Protein AF-D0LEH0-F1 (afdb_monomer)

pLDDT: mean 76.12, std 12.17, range [46.0, 93.25]

Secondary structure (DSSP, 8-state):
--SHHHHHHHHHHHHHHHHHHHHHHHHHHHHHHHHHHHHHHHHHHHHHHHHHH-TT-----HHHHHHHHHHHHHHHHHHHHHHH-HHHHTSHHHHHHHHHHHHHHHHHHHHHHHHHHHHHHHHHHHS-HHHHHHHHHHHHHHHHHHHH--

Solvent-accessible surface area (backbone atoms only — not comparable to full-atom values): 8277 Å² total; per-residue (Å²): 142,73,60,72,69,54,54,57,49,55,53,50,55,52,54,53,50,49,57,51,50,52,49,54,52,54,50,53,48,51,54,49,53,51,51,51,48,53,52,50,51,52,48,49,53,49,54,52,49,52,56,66,72,45,82,73,74,62,85,64,56,62,66,59,21,52,52,42,35,53,28,40,73,74,52,32,66,63,37,29,27,72,77,62,33,70,69,43,56,75,29,71,44,37,52,49,22,53,52,52,51,52,53,50,53,50,52,53,50,54,50,50,51,49,52,50,51,52,51,50,50,53,53,55,75,71,44,55,73,71,58,49,53,51,53,54,51,56,50,56,50,53,55,50,56,71,68,67,75,120

Radius of gyration: 31.89 Å; Cα contacts (8 Å, |Δi|>4): 45; chains: 1; bounding box: 63×27×98 Å

Sequence (150 aa):
MSDESKESTSVRDRLDAAKEADRRIEERRREQEDAAREVADRRRVLDDAEKRSAPGQRDLDAERVGQIRHELAKGGDDAVRRRFGGAAVKSPEAAKARAQQRSAQRRGREAMERGVDEARSREASRTPLRDAAVKQQQGRERERDTSRGR

Organism: Gordonia bronchialis (strain ATCC 25592 / DSM 43247 / BCRC 13721 / JCM 3198 / KCTC 3076 / NBRC 16047 / NCTC 10667) (NCBI:txid526226)

Structure (mmCIF, N/CA/C/O backbone):
data_AF-D0LEH0-F1
#
_entry.id   AF-D0LEH0-F1
#
loop_
_atom_site.group_PDB
_atom_site.id
_atom_site.type_symbol
_atom_site.label_atom_id
_atom_site.label_alt_id
_atom_site.label_comp_id
_atom_site.label_asym_id
_atom_site.label_entity_id
_atom_site.label_seq_id
_atom_site.pdbx_PDB_ins_code
_atom_site.Cartn_x
_atom_site.Cartn_y
_atom_site.Cartn_z
_atom_site.occupancy
_atom_site.B_iso_or_equiv
_atom_site.auth_seq_id
_atom_site.auth_comp_id
_atom_site.auth_asym_id
_atom_site.auth_atom_id
_atom_site.pdbx_PDB_model_num
ATOM 1 N N . MET A 1 1 ? 26.285 2.317 -69.817 1.00 52.22 1 MET A N 1
ATOM 2 C CA . MET A 1 1 ? 24.877 2.192 -69.383 1.00 52.22 1 MET A CA 1
ATOM 3 C C . MET A 1 1 ? 24.757 1.238 -68.185 1.00 52.22 1 MET A C 1
ATOM 5 O O . MET A 1 1 ? 23.973 0.303 -68.237 1.00 52.22 1 MET A O 1
ATOM 9 N N . SER A 1 2 ? 25.534 1.434 -67.111 1.00 56.00 2 SER A N 1
ATOM 10 C CA . SER A 1 2 ? 25.635 0.434 -66.023 1.00 56.00 2 SER A CA 1
ATOM 11 C C . SER A 1 2 ? 25.363 0.985 -64.617 1.00 56.00 2 SER A C 1
ATOM 13 O O . SER A 1 2 ? 25.411 0.212 -63.661 1.00 56.00 2 SER A O 1
ATOM 15 N N . ASP A 1 3 ? 25.057 2.281 -64.488 1.00 55.41 3 ASP A N 1
ATOM 16 C CA . ASP A 1 3 ? 24.815 2.929 -63.189 1.00 55.41 3 ASP A CA 1
ATOM 17 C C . ASP A 1 3 ? 23.327 2.972 -62.802 1.00 55.41 3 ASP A C 1
ATOM 19 O O . ASP A 1 3 ? 22.991 2.643 -61.666 1.00 55.41 3 ASP A O 1
ATOM 23 N N . GLU A 1 4 ? 22.404 3.200 -63.745 1.00 54.88 4 GLU A N 1
ATOM 24 C CA . GLU A 1 4 ? 20.953 3.224 -63.454 1.00 54.88 4 GLU A CA 1
ATOM 25 C C . GLU A 1 4 ? 20.407 1.872 -62.962 1.00 54.88 4 GLU A C 1
ATOM 27 O O . GLU A 1 4 ? 19.471 1.806 -62.160 1.00 54.88 4 GLU A O 1
ATOM 32 N N . SER A 1 5 ? 21.017 0.764 -63.399 1.00 56.47 5 SER A N 1
ATOM 33 C CA . SER A 1 5 ? 20.615 -0.580 -62.968 1.00 56.47 5 SER A CA 1
ATOM 34 C C . SER A 1 5 ? 21.028 -0.899 -61.531 1.00 56.47 5 SER A C 1
ATOM 36 O O . SER A 1 5 ? 20.384 -1.733 -60.912 1.00 56.47 5 SER A O 1
ATOM 38 N N . LYS A 1 6 ? 22.061 -0.250 -60.971 1.00 56.97 6 LYS A N 1
ATOM 39 C CA . LYS A 1 6 ? 22.486 -0.471 -59.575 1.00 56.97 6 LYS A CA 1
ATOM 40 C C . LYS A 1 6 ? 21.690 0.386 -58.592 1.00 56.97 6 LYS A C 1
ATOM 42 O O . LYS A 1 6 ? 21.353 -0.084 -57.504 1.00 56.97 6 LYS A O 1
ATOM 47 N N . GLU A 1 7 ? 21.337 1.610 -58.981 1.00 58.72 7 GLU A N 1
ATOM 48 C CA . GLU A 1 7 ? 20.460 2.469 -58.177 1.00 58.72 7 GLU A CA 1
ATOM 49 C C . GLU A 1 7 ? 19.036 1.910 -58.085 1.00 58.72 7 GLU A C 1
ATOM 51 O O . GLU A 1 7 ? 18.443 1.911 -57.007 1.00 58.72 7 GLU A O 1
ATOM 56 N N . SER A 1 8 ? 18.520 1.333 -59.173 1.00 59.38 8 SER A N 1
ATOM 57 C CA . SER A 1 8 ? 17.177 0.738 -59.205 1.00 59.38 8 SER A CA 1
ATOM 58 C C . SER A 1 8 ? 17.018 -0.464 -58.260 1.00 59.38 8 SER A C 1
ATOM 60 O O . SER A 1 8 ? 15.952 -0.647 -57.669 1.00 59.38 8 SER A O 1
ATOM 62 N N . THR A 1 9 ? 18.069 -1.270 -58.076 1.00 61.16 9 THR A N 1
ATOM 63 C CA . THR A 1 9 ? 18.073 -2.404 -57.131 1.00 61.16 9 THR A CA 1
ATOM 64 C C . THR A 1 9 ? 18.174 -1.916 -55.685 1.00 61.16 9 THR A C 1
ATOM 66 O O . THR A 1 9 ? 17.374 -2.310 -54.846 1.00 61.16 9 THR A O 1
ATOM 69 N N . SER A 1 10 ? 19.054 -0.943 -55.424 1.00 68.62 10 SER A N 1
ATOM 70 C CA . SER A 1 10 ? 19.234 -0.305 -54.108 1.00 68.62 10 SER A CA 1
ATOM 71 C C . SER A 1 10 ? 17.958 0.368 -53.576 1.00 68.62 10 SER A C 1
ATOM 73 O O . SER A 1 10 ? 17.671 0.314 -52.379 1.00 68.62 10 SER A O 1
ATOM 75 N N . VAL A 1 11 ? 17.156 0.987 -54.449 1.00 71.25 11 VAL A N 1
ATOM 76 C CA . VAL A 1 11 ? 15.881 1.614 -54.058 1.00 71.25 11 VAL A CA 1
ATOM 77 C C . VAL A 1 11 ? 14.799 0.570 -53.759 1.00 71.25 11 VAL A C 1
ATOM 79 O O . VAL A 1 11 ? 14.033 0.755 -52.812 1.00 71.25 11 VAL A O 1
ATOM 82 N N . ARG A 1 12 ? 14.754 -0.546 -54.504 1.00 72.62 12 ARG A N 1
ATOM 83 C CA . ARG A 1 12 ? 13.840 -1.668 -54.214 1.00 72.62 12 ARG A CA 1
ATOM 84 C C . ARG A 1 12 ? 14.165 -2.338 -52.883 1.00 72.62 12 ARG A C 1
ATOM 86 O O . ARG A 1 12 ? 13.260 -2.504 -52.073 1.00 72.62 12 ARG A O 1
ATOM 93 N N . ASP A 1 13 ? 15.442 -2.592 -52.613 1.00 76.38 13 ASP A N 1
ATOM 94 C CA . ASP A 1 13 ? 15.881 -3.214 -51.360 1.00 76.38 13 ASP A CA 1
ATOM 95 C C . ASP A 1 13 ? 15.519 -2.351 -50.135 1.00 76.38 13 ASP A C 1
ATOM 97 O O . ASP A 1 13 ? 15.085 -2.862 -49.103 1.00 76.38 13 ASP A O 1
ATOM 101 N N . ARG A 1 14 ? 15.611 -1.016 -50.253 1.00 75.62 14 ARG A N 1
ATOM 102 C CA . ARG A 1 14 ? 15.181 -0.080 -49.194 1.00 75.62 14 ARG A CA 1
ATOM 103 C C . ARG A 1 14 ? 13.664 -0.056 -49.001 1.00 75.62 14 ARG A C 1
ATOM 105 O O . ARG A 1 14 ? 13.201 0.050 -47.868 1.00 75.62 14 ARG A O 1
ATOM 112 N N . LEU A 1 15 ? 12.893 -0.142 -50.085 1.00 78.12 15 LEU A N 1
ATOM 113 C CA . LEU A 1 15 ? 11.427 -0.194 -50.042 1.00 78.12 15 LEU A CA 1
ATOM 114 C C . LEU A 1 15 ? 10.922 -1.487 -49.400 1.00 78.12 15 LEU A C 1
ATOM 116 O O . LEU A 1 15 ? 9.952 -1.455 -48.644 1.00 78.12 15 LEU A O 1
ATOM 120 N N . ASP A 1 16 ? 11.578 -2.610 -49.671 1.00 82.81 16 ASP A N 1
ATOM 121 C CA . ASP A 1 16 ? 11.201 -3.892 -49.085 1.00 82.81 16 ASP A CA 1
ATOM 122 C C . ASP A 1 16 ? 11.633 -3.988 -47.614 1.00 82.81 16 ASP A C 1
ATOM 124 O O . ASP A 1 16 ? 10.837 -4.432 -46.784 1.00 82.81 16 ASP A O 1
ATOM 128 N N . ALA A 1 17 ? 12.793 -3.428 -47.248 1.00 78.25 17 ALA A N 1
ATOM 129 C CA . ALA A 1 17 ? 13.200 -3.279 -45.848 1.00 78.25 17 ALA A CA 1
ATOM 130 C C . ALA A 1 17 ? 12.243 -2.379 -45.039 1.00 78.25 17 ALA A C 1
ATOM 132 O O . ALA A 1 17 ? 11.930 -2.688 -43.888 1.00 78.25 17 ALA A O 1
ATOM 133 N N . ALA A 1 18 ? 11.734 -1.291 -45.631 1.00 78.69 18 ALA A N 1
ATOM 134 C CA . ALA A 1 18 ? 10.747 -0.420 -44.988 1.00 78.69 18 ALA A CA 1
ATOM 135 C C . ALA A 1 18 ? 9.409 -1.143 -44.754 1.00 78.69 18 ALA A C 1
ATOM 137 O O . ALA A 1 18 ? 8.873 -1.114 -43.649 1.00 78.69 18 ALA A O 1
ATOM 138 N N . LYS A 1 19 ? 8.913 -1.884 -45.755 1.00 83.19 19 LYS A N 1
ATOM 139 C CA . LYS A 1 19 ? 7.690 -2.694 -45.618 1.00 83.19 19 LYS A CA 1
ATOM 140 C C . LYS A 1 19 ? 7.834 -3.815 -44.588 1.00 83.19 19 LYS A C 1
ATOM 142 O O . LYS A 1 19 ? 6.845 -4.206 -43.969 1.00 83.19 19 LYS A O 1
ATOM 147 N N . GLU A 1 20 ? 9.030 -4.377 -44.433 1.00 78.12 20 GLU A N 1
ATOM 148 C CA . GLU A 1 20 ? 9.306 -5.385 -43.408 1.00 78.12 20 GLU A CA 1
ATOM 149 C C . GLU A 1 20 ? 9.370 -4.759 -42.006 1.00 78.12 20 GLU A C 1
ATOM 151 O O . GLU A 1 20 ? 8.842 -5.330 -41.051 1.00 78.12 20 GLU A O 1
ATOM 156 N N . ALA A 1 21 ? 9.942 -3.558 -41.878 1.00 79.56 21 ALA A N 1
ATOM 157 C CA . ALA A 1 21 ? 9.938 -2.801 -40.628 1.00 79.56 21 ALA A CA 1
ATOM 158 C C . ALA A 1 21 ? 8.512 -2.431 -40.187 1.00 79.56 21 ALA A C 1
ATOM 160 O O . ALA A 1 21 ? 8.165 -2.648 -39.026 1.00 79.56 21 ALA A O 1
ATOM 161 N N . ASP A 1 22 ? 7.669 -1.971 -41.113 1.00 82.44 22 ASP A N 1
ATOM 162 C CA . ASP A 1 22 ? 6.266 -1.644 -40.835 1.00 82.44 22 ASP A CA 1
ATOM 163 C C . ASP A 1 22 ? 5.477 -2.875 -40.372 1.00 82.44 22 ASP A C 1
ATOM 165 O O . ASP A 1 22 ? 4.761 -2.808 -39.371 1.00 82.44 22 ASP A O 1
ATOM 169 N N . ARG A 1 23 ? 5.679 -4.038 -41.014 1.00 81.56 23 ARG A N 1
ATOM 170 C CA . ARG A 1 23 ? 5.064 -5.303 -40.570 1.00 81.56 23 ARG A CA 1
ATOM 171 C C . ARG A 1 23 ? 5.476 -5.683 -39.153 1.00 81.56 23 ARG A C 1
ATOM 173 O O . ARG A 1 23 ? 4.621 -6.064 -38.360 1.00 81.56 23 ARG A O 1
ATOM 180 N N . ARG A 1 24 ? 6.758 -5.539 -38.807 1.00 80.25 24 ARG A N 1
ATOM 181 C CA . ARG A 1 24 ? 7.257 -5.833 -37.452 1.00 80.25 24 ARG A CA 1
ATOM 182 C C . ARG A 1 24 ? 6.696 -4.869 -36.404 1.00 80.25 24 ARG A C 1
ATOM 184 O O . ARG A 1 24 ? 6.479 -5.267 -35.262 1.00 80.25 24 ARG A O 1
ATOM 191 N N . ILE A 1 25 ? 6.474 -3.603 -36.761 1.00 84.19 25 ILE A N 1
ATOM 192 C CA . ILE A 1 25 ? 5.845 -2.617 -35.870 1.00 84.19 25 ILE A CA 1
ATOM 193 C C . ILE A 1 25 ? 4.374 -2.976 -35.639 1.00 84.19 25 ILE A C 1
ATOM 195 O O . ILE A 1 25 ? 3.904 -2.939 -34.501 1.00 84.19 25 ILE A O 1
ATOM 199 N N . GLU A 1 26 ? 3.657 -3.348 -36.697 1.00 79.69 26 GLU A N 1
ATOM 200 C CA . GLU A 1 26 ? 2.246 -3.715 -36.610 1.00 79.69 26 GLU A CA 1
ATOM 201 C C . GLU A 1 26 ? 2.035 -5.017 -35.821 1.00 79.69 26 GLU A C 1
ATOM 203 O O . GLU A 1 26 ? 1.131 -5.096 -34.991 1.00 79.69 26 GLU A O 1
ATOM 208 N N . GLU A 1 27 ? 2.911 -6.005 -36.004 1.00 82.50 27 GLU A N 1
ATOM 209 C CA . GLU A 1 27 ? 2.902 -7.262 -35.251 1.00 82.50 27 GLU A CA 1
ATOM 210 C C . GLU A 1 27 ? 3.140 -7.025 -33.754 1.00 82.50 27 GLU A C 1
ATOM 212 O O . GLU A 1 27 ? 2.322 -7.433 -32.931 1.00 82.50 27 GLU A O 1
ATOM 217 N N . ARG A 1 28 ? 4.163 -6.237 -33.392 1.00 82.06 28 ARG A N 1
ATOM 218 C CA . ARG A 1 28 ? 4.402 -5.845 -31.991 1.00 82.06 28 ARG A CA 1
ATOM 219 C C . ARG A 1 28 ? 3.232 -5.086 -31.380 1.00 82.06 28 ARG A C 1
ATOM 221 O O . ARG A 1 28 ? 2.973 -5.215 -30.188 1.00 82.06 28 ARG A O 1
ATOM 228 N N . ARG A 1 29 ? 2.538 -4.262 -32.167 1.00 84.25 29 ARG A N 1
ATOM 229 C CA . ARG A 1 29 ? 1.357 -3.540 -31.690 1.00 84.25 29 ARG A CA 1
ATOM 230 C C . ARG A 1 29 ? 0.215 -4.505 -31.375 1.00 84.25 29 ARG A C 1
ATOM 232 O O . ARG A 1 29 ? -0.407 -4.357 -30.330 1.00 84.25 29 ARG A O 1
ATOM 239 N N . ARG A 1 30 ? -0.025 -5.503 -32.230 1.00 82.62 30 ARG A N 1
ATOM 240 C CA . ARG A 1 30 ? -1.032 -6.547 -31.980 1.00 82.62 30 ARG A CA 1
ATOM 241 C C . ARG A 1 30 ? -0.680 -7.371 -30.744 1.00 82.62 30 ARG A C 1
ATOM 243 O O . ARG A 1 30 ? -1.523 -7.521 -29.870 1.00 82.62 30 ARG A O 1
ATOM 250 N N . GLU A 1 31 ? 0.580 -7.780 -30.603 1.00 81.38 31 GLU A N 1
ATOM 251 C CA . GLU A 1 31 ? 1.064 -8.472 -29.399 1.00 81.38 31 GLU A CA 1
ATOM 252 C C . GLU A 1 31 ? 0.865 -7.634 -28.126 1.00 81.38 31 GLU A C 1
ATOM 254 O O . GLU A 1 31 ? 0.453 -8.156 -27.092 1.00 81.38 31 GLU A O 1
ATOM 259 N N . GLN A 1 32 ? 1.122 -6.323 -28.187 1.00 81.06 32 GLN A N 1
ATOM 260 C CA . GLN A 1 32 ? 0.876 -5.420 -27.060 1.00 81.06 32 GLN A CA 1
ATOM 261 C C . GLN A 1 32 ? -0.615 -5.269 -26.742 1.00 81.06 32 GLN A C 1
ATOM 263 O O . GLN A 1 32 ? -0.981 -5.215 -25.568 1.00 81.06 32 GLN A O 1
ATOM 268 N N . GLU A 1 33 ? -1.474 -5.196 -27.759 1.00 81.25 33 GLU A N 1
ATOM 269 C CA . GLU A 1 33 ? -2.926 -5.110 -27.587 1.00 81.25 33 GLU A CA 1
ATOM 270 C C . GLU A 1 33 ? -3.497 -6.404 -26.981 1.00 81.25 33 GLU A C 1
ATOM 272 O O . GLU A 1 33 ? -4.315 -6.336 -26.058 1.00 81.25 33 GLU A O 1
ATOM 277 N N . ASP A 1 34 ? -3.013 -7.569 -27.412 1.00 84.62 34 ASP A N 1
ATOM 278 C CA . ASP A 1 34 ? -3.401 -8.870 -26.860 1.00 84.62 34 ASP A CA 1
ATOM 279 C C . ASP A 1 34 ? -2.889 -9.052 -25.424 1.00 84.62 34 ASP A C 1
ATOM 281 O O . ASP A 1 34 ? -3.654 -9.439 -24.537 1.00 84.62 34 ASP A O 1
ATOM 285 N N . ALA A 1 35 ? -1.641 -8.663 -25.146 1.00 82.81 35 ALA A N 1
ATOM 286 C CA . ALA A 1 35 ? -1.095 -8.664 -23.790 1.00 82.81 35 ALA A CA 1
ATOM 287 C C . ALA A 1 35 ? -1.872 -7.717 -22.858 1.00 82.81 35 ALA A C 1
ATOM 289 O O . ALA A 1 35 ? -2.140 -8.046 -21.700 1.00 82.81 35 ALA A O 1
ATOM 290 N N . ALA A 1 36 ? -2.280 -6.544 -23.351 1.00 83.62 36 ALA A N 1
ATOM 291 C CA . ALA A 1 36 ? -3.089 -5.604 -22.582 1.00 83.62 36 ALA A CA 1
ATOM 292 C C . ALA A 1 36 ? -4.482 -6.172 -22.266 1.00 83.62 36 ALA A C 1
ATOM 294 O O . ALA A 1 36 ? -4.964 -6.007 -21.140 1.00 83.62 36 ALA A O 1
ATOM 295 N N . ARG A 1 37 ? -5.111 -6.872 -23.220 1.00 87.44 37 ARG A N 1
ATOM 296 C CA . ARG A 1 37 ? -6.385 -7.577 -22.999 1.00 87.44 37 ARG A CA 1
ATOM 297 C C . ARG A 1 37 ? -6.238 -8.688 -21.969 1.00 87.44 37 ARG A C 1
ATOM 299 O O . ARG A 1 37 ? -7.024 -8.735 -21.028 1.00 87.44 37 ARG A O 1
ATOM 306 N N . GLU A 1 38 ? -5.194 -9.504 -22.076 1.00 86.31 38 GLU A N 1
ATOM 307 C CA . GLU A 1 38 ? -4.939 -10.583 -21.121 1.00 86.31 38 GLU A CA 1
ATOM 308 C C . GLU A 1 38 ? -4.742 -10.044 -19.693 1.00 86.31 38 GLU A C 1
ATOM 310 O O . GLU A 1 38 ? -5.296 -10.579 -18.729 1.00 86.31 38 GLU A O 1
ATOM 315 N N . VAL A 1 39 ? -4.005 -8.940 -19.537 1.00 88.50 39 VAL A N 1
ATOM 316 C CA . VAL A 1 39 ? -3.840 -8.273 -18.236 1.00 88.50 39 VAL A CA 1
ATOM 317 C C . VAL A 1 39 ? -5.169 -7.722 -17.716 1.00 88.50 39 VAL A C 1
ATOM 319 O O . VAL A 1 39 ? -5.454 -7.851 -16.522 1.00 88.50 39 VAL A O 1
ATOM 322 N N . ALA A 1 40 ? -5.984 -7.111 -18.578 1.00 86.44 40 ALA A N 1
ATOM 323 C CA . ALA A 1 40 ? -7.286 -6.575 -18.195 1.00 86.44 40 ALA A CA 1
ATOM 324 C C . ALA A 1 40 ? -8.248 -7.681 -17.732 1.00 86.44 40 ALA A C 1
ATOM 326 O O . ALA A 1 40 ? -8.913 -7.522 -16.706 1.00 86.44 40 ALA A O 1
ATOM 327 N N . ASP A 1 41 ? -8.273 -8.817 -18.425 1.00 87.06 41 ASP A N 1
ATOM 328 C CA . ASP A 1 41 ? -9.119 -9.953 -18.064 1.00 87.06 41 ASP A CA 1
ATOM 329 C C . ASP A 1 41 ? -8.639 -10.628 -16.778 1.00 87.06 41 ASP A C 1
ATOM 331 O O . ASP A 1 41 ? -9.445 -10.882 -15.881 1.00 87.06 41 ASP A O 1
ATOM 335 N N . ARG A 1 42 ? -7.323 -10.815 -16.605 1.00 83.44 42 ARG A N 1
ATOM 336 C CA . ARG A 1 42 ? -6.760 -11.300 -15.332 1.00 83.44 42 ARG A CA 1
ATOM 337 C C . ARG A 1 42 ? -7.119 -10.377 -14.167 1.00 83.44 42 ARG A C 1
ATOM 339 O O . ARG A 1 42 ? -7.479 -10.869 -13.101 1.00 83.44 42 ARG A O 1
ATOM 346 N N . ARG A 1 43 ? -7.068 -9.053 -14.359 1.00 85.38 43 ARG A N 1
ATOM 347 C CA . ARG A 1 43 ? -7.505 -8.085 -13.337 1.00 85.38 43 ARG A CA 1
ATOM 348 C C . ARG A 1 43 ? -8.984 -8.233 -13.009 1.00 85.38 43 ARG A C 1
ATOM 350 O O . ARG A 1 43 ? -9.315 -8.324 -11.836 1.00 85.38 43 ARG A O 1
ATOM 357 N N . ARG A 1 44 ? -9.859 -8.335 -14.013 1.00 87.81 44 ARG A N 1
ATOM 358 C CA . ARG A 1 44 ? -11.299 -8.550 -13.787 1.00 87.81 44 ARG A CA 1
ATOM 359 C C . ARG A 1 44 ? -11.577 -9.824 -13.000 1.00 87.81 44 ARG A C 1
ATOM 361 O O . ARG A 1 44 ? -12.380 -9.795 -12.077 1.00 87.81 44 ARG A O 1
ATOM 368 N N . VAL A 1 45 ? -10.898 -10.924 -13.330 1.00 87.38 45 VAL A N 1
ATOM 369 C CA . VAL A 1 45 ? -11.043 -12.195 -12.604 1.00 87.38 45 VAL A CA 1
ATOM 370 C C . VAL A 1 45 ? -10.619 -12.045 -11.144 1.00 87.38 45 VAL A C 1
ATOM 372 O O . VAL A 1 45 ? -11.307 -12.555 -10.263 1.00 87.38 45 VAL A O 1
ATOM 375 N N . LEU A 1 46 ? -9.521 -11.334 -10.876 1.00 79.56 46 LEU A N 1
ATOM 376 C CA . LEU A 1 46 ? -9.070 -11.059 -9.511 1.00 79.56 46 LEU A CA 1
ATOM 377 C C . LEU A 1 46 ? -10.057 -10.164 -8.753 1.00 79.56 46 LEU A C 1
ATOM 379 O O . LEU A 1 46 ? -10.421 -10.502 -7.630 1.00 79.56 46 LEU A O 1
ATOM 383 N N . ASP A 1 47 ? -10.545 -9.091 -9.376 1.00 77.56 47 ASP A N 1
ATOM 384 C CA . ASP A 1 47 ? -11.515 -8.172 -8.772 1.00 77.56 47 ASP A CA 1
ATOM 385 C C . ASP A 1 47 ? -12.843 -8.883 -8.464 1.00 77.56 47 ASP A C 1
ATOM 387 O O . ASP A 1 47 ? -13.442 -8.691 -7.404 1.00 77.56 47 ASP A O 1
ATOM 391 N N . ASP A 1 48 ? -13.321 -9.735 -9.371 1.00 77.44 48 ASP A N 1
ATOM 392 C CA . ASP A 1 48 ? -14.547 -10.506 -9.167 1.00 77.44 48 ASP A CA 1
ATOM 393 C C . ASP A 1 48 ? -14.355 -11.623 -8.137 1.00 77.44 48 ASP A C 1
ATOM 395 O O . ASP A 1 48 ? -15.268 -11.894 -7.353 1.00 77.44 48 ASP A O 1
ATOM 399 N N . ALA A 1 49 ? -13.175 -12.247 -8.083 1.00 73.75 49 ALA A N 1
ATOM 400 C CA . ALA A 1 49 ? -12.827 -13.187 -7.023 1.00 73.75 49 ALA A CA 1
ATOM 401 C C . ALA A 1 49 ? -12.763 -12.490 -5.656 1.00 73.75 49 ALA A C 1
ATOM 403 O O . ALA A 1 49 ? -13.255 -13.046 -4.674 1.00 73.75 49 ALA A O 1
ATOM 404 N N . GLU A 1 50 ? -12.233 -11.267 -5.585 1.00 70.12 50 GLU A N 1
ATOM 405 C CA . GLU A 1 50 ? -12.197 -10.459 -4.363 1.00 70.12 50 GLU A CA 1
ATOM 406 C C . GLU A 1 50 ? -13.613 -10.081 -3.908 1.00 70.12 50 GLU A C 1
ATOM 408 O O . GLU A 1 50 ? -13.973 -10.319 -2.753 1.00 70.12 50 GLU A O 1
ATOM 413 N N . LYS A 1 51 ? -14.470 -9.616 -4.827 1.00 68.94 51 LYS A N 1
ATOM 414 C CA . LYS A 1 51 ? -15.887 -9.330 -4.540 1.00 68.94 51 LYS A CA 1
ATOM 415 C C . LYS A 1 51 ? -16.646 -10.565 -4.053 1.00 68.94 51 LYS A C 1
ATOM 417 O O . LYS A 1 51 ? -17.419 -10.471 -3.104 1.00 68.94 51 LYS A O 1
ATOM 422 N N . ARG A 1 52 ? -16.431 -11.729 -4.680 1.00 67.75 52 ARG A N 1
ATOM 423 C CA . ARG A 1 52 ? -17.078 -13.000 -4.291 1.00 67.75 52 ARG A CA 1
ATOM 424 C C . ARG A 1 52 ? -16.547 -13.556 -2.970 1.00 67.75 52 ARG A C 1
ATOM 426 O O . ARG A 1 52 ? -17.303 -14.197 -2.249 1.00 67.75 52 ARG A O 1
ATOM 433 N N . SER A 1 53 ? -15.275 -13.308 -2.653 1.00 61.03 53 SER A N 1
ATOM 434 C CA . SER A 1 53 ? -14.635 -13.737 -1.399 1.00 61.03 53 SER A CA 1
ATOM 435 C C . SER A 1 53 ? -14.938 -12.808 -0.221 1.00 61.03 53 SER A C 1
ATOM 437 O O . SER A 1 53 ? -14.687 -13.177 0.925 1.00 61.03 53 SER A O 1
ATOM 439 N N . ALA A 1 54 ? -15.522 -11.634 -0.477 1.00 59.28 54 ALA A N 1
ATOM 440 C CA . ALA A 1 54 ? -15.997 -10.703 0.540 1.00 59.28 54 ALA A CA 1
ATOM 441 C C . ALA A 1 54 ? -17.542 -10.624 0.609 1.00 59.28 54 ALA A C 1
ATOM 443 O O . ALA A 1 54 ? -18.096 -9.523 0.520 1.00 59.28 54 ALA A O 1
ATOM 444 N N . PRO A 1 55 ? -18.284 -11.740 0.801 1.00 46.00 55 PRO A N 1
ATOM 445 C CA . PRO A 1 55 ? -19.712 -11.658 1.064 1.00 46.00 55 PRO A CA 1
ATOM 446 C C . PRO A 1 55 ? -19.892 -11.035 2.454 1.00 46.00 55 PRO A C 1
ATOM 448 O O . PRO A 1 55 ? -19.681 -11.674 3.482 1.00 46.00 55 PRO A O 1
ATOM 451 N N . GLY A 1 56 ? -20.228 -9.747 2.490 1.00 52.12 56 GLY A N 1
ATOM 452 C CA . GLY A 1 56 ? -20.431 -9.017 3.737 1.00 52.12 56 GLY A CA 1
ATOM 453 C C . GLY A 1 56 ? -19.216 -8.232 4.224 1.00 52.12 56 GLY A C 1
ATOM 454 O O . GLY A 1 56 ? -18.945 -8.214 5.427 1.00 52.12 56 GLY A O 1
ATOM 455 N N . GLN A 1 57 ? -18.560 -7.468 3.341 1.00 54.78 57 GLN A N 1
ATOM 456 C CA . GLN A 1 57 ? -18.076 -6.151 3.767 1.00 54.78 57 GLN A CA 1
ATOM 457 C C . GLN A 1 57 ? -19.309 -5.368 4.250 1.00 54.78 57 GLN A C 1
ATOM 459 O O . GLN A 1 57 ? -19.919 -4.608 3.512 1.00 54.78 57 GLN A O 1
ATOM 464 N N . ARG A 1 58 ? -19.734 -5.609 5.500 1.00 60.16 58 ARG A N 1
ATOM 465 C CA . ARG A 1 58 ? -20.518 -4.625 6.244 1.00 60.16 58 ARG A CA 1
ATOM 466 C C . ARG A 1 58 ? -19.767 -3.323 6.044 1.00 60.16 58 ARG A C 1
ATOM 468 O O . ARG A 1 58 ? -18.547 -3.335 6.232 1.00 60.16 58 ARG A O 1
ATOM 475 N N . ASP A 1 59 ? -20.457 -2.270 5.629 1.00 68.19 59 ASP A N 1
ATOM 476 C CA . ASP A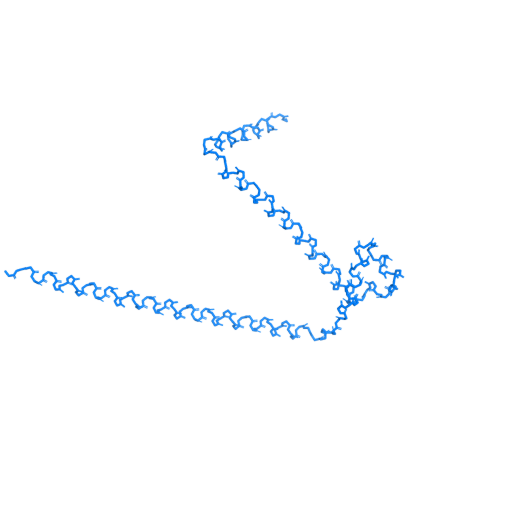 1 59 ? -19.881 -0.934 5.556 1.00 68.19 59 ASP A CA 1
ATOM 477 C C . ASP A 1 59 ? -19.361 -0.592 6.950 1.00 68.19 59 ASP A C 1
ATOM 479 O O . ASP A 1 59 ? -20.094 -0.164 7.839 1.00 68.19 59 ASP A O 1
ATOM 483 N N . LEU A 1 60 ? -18.094 -0.937 7.187 1.00 76.38 60 LEU A N 1
ATOM 484 C CA . LEU A 1 60 ? -17.443 -0.716 8.458 1.00 76.38 60 LEU A CA 1
ATOM 485 C C . LEU A 1 60 ? -17.389 0.786 8.593 1.00 76.38 60 LEU A C 1
ATOM 487 O O . LEU A 1 60 ? -16.750 1.443 7.768 1.00 76.38 60 LEU A O 1
ATOM 491 N N . ASP A 1 61 ? -18.052 1.284 9.626 1.00 86.38 61 ASP A N 1
ATOM 492 C CA . ASP A 1 61 ? -18.129 2.699 9.924 1.00 86.38 61 ASP A CA 1
ATOM 493 C C . ASP A 1 61 ? -16.713 3.295 9.917 1.00 86.38 61 ASP A C 1
ATOM 495 O O . ASP A 1 61 ? -15.863 3.003 10.770 1.00 86.38 61 ASP A O 1
ATOM 499 N N . ALA A 1 62 ? -16.444 4.090 8.880 1.00 85.94 62 ALA A N 1
ATOM 500 C CA . ALA A 1 62 ? -15.134 4.661 8.631 1.00 85.94 62 ALA A CA 1
ATOM 501 C C . ALA A 1 62 ? -14.747 5.652 9.733 1.00 85.94 62 ALA A C 1
ATOM 503 O O . ALA A 1 62 ? -13.568 5.720 10.101 1.00 85.94 62 ALA A O 1
ATOM 504 N N . GLU A 1 63 ? -15.725 6.365 10.300 1.00 88.00 63 GLU A N 1
ATOM 505 C CA . GLU A 1 63 ? -15.503 7.265 11.426 1.00 88.00 63 GLU A CA 1
ATOM 506 C C . GLU A 1 63 ? -15.084 6.460 12.650 1.00 88.00 63 GLU A C 1
ATOM 508 O O . GLU A 1 63 ? -14.057 6.754 13.270 1.00 88.00 63 GLU A O 1
ATOM 513 N N . ARG A 1 64 ? -15.804 5.375 12.949 1.00 88.50 64 ARG A N 1
ATOM 514 C CA . ARG A 1 64 ? -15.482 4.493 14.075 1.00 88.50 64 ARG A CA 1
ATOM 515 C C . ARG A 1 64 ? -14.108 3.844 13.934 1.00 88.50 64 ARG A C 1
ATOM 517 O O . ARG A 1 64 ? -13.347 3.809 14.902 1.00 88.50 64 ARG A O 1
ATOM 524 N N . VAL A 1 65 ? -13.739 3.386 12.737 1.00 90.75 65 VAL A N 1
ATOM 525 C CA . VAL A 1 65 ? -12.384 2.875 12.446 1.00 90.75 65 VAL A CA 1
ATOM 526 C C . VAL A 1 65 ? -11.330 3.958 12.694 1.00 90.75 65 VAL A C 1
ATOM 528 O O . VAL A 1 65 ? -10.300 3.681 13.314 1.00 90.75 65 VAL A O 1
ATOM 531 N N . GLY A 1 66 ? -11.581 5.193 12.247 1.00 90.50 66 GLY A N 1
ATOM 532 C CA . GLY A 1 66 ? -10.685 6.331 12.455 1.00 90.50 66 GLY A CA 1
ATOM 533 C C . GLY A 1 66 ? -10.477 6.655 13.935 1.00 90.50 66 GLY A C 1
ATOM 534 O O . GLY A 1 66 ? -9.338 6.819 14.381 1.00 90.50 66 GLY A O 1
ATOM 535 N N . GLN A 1 67 ? -11.560 6.669 14.712 1.00 91.88 67 GLN A N 1
ATOM 536 C CA . GLN A 1 67 ? -11.508 6.915 16.152 1.00 91.88 67 GLN A CA 1
ATOM 537 C C . GLN A 1 67 ? -10.779 5.792 16.902 1.00 91.88 67 GLN A C 1
ATOM 539 O O . GLN A 1 67 ? -9.914 6.076 17.732 1.00 91.88 67 GLN A O 1
ATOM 544 N N . ILE A 1 68 ? -11.060 4.522 16.583 1.00 92.50 68 ILE A N 1
ATOM 545 C CA . ILE A 1 68 ? -10.357 3.379 17.185 1.00 92.50 68 ILE A CA 1
ATOM 546 C C . ILE A 1 68 ? -8.867 3.435 16.846 1.00 92.50 68 ILE A C 1
ATOM 548 O O . ILE A 1 68 ? -8.035 3.247 17.729 1.00 92.50 68 ILE A O 1
ATOM 552 N N . ARG A 1 69 ? -8.504 3.755 15.599 1.00 93.25 69 ARG A N 1
ATOM 553 C CA . ARG A 1 69 ? -7.099 3.905 15.188 1.00 93.25 69 ARG A CA 1
ATOM 554 C C . ARG A 1 69 ? -6.375 4.986 15.990 1.00 93.25 69 ARG A C 1
ATOM 556 O O . ARG A 1 69 ? -5.223 4.800 16.367 1.00 93.25 69 ARG A O 1
ATOM 563 N N . HIS A 1 70 ? -7.042 6.104 16.251 1.00 92.81 70 HIS A N 1
ATOM 564 C CA . HIS A 1 70 ? -6.488 7.178 17.067 1.00 92.81 70 HIS A CA 1
ATOM 565 C C . HIS A 1 70 ? -6.276 6.747 18.528 1.00 92.81 70 HIS A C 1
ATOM 567 O O . HIS A 1 70 ? -5.222 7.025 19.096 1.00 92.81 70 HIS A O 1
ATOM 573 N N . GLU A 1 71 ? -7.215 6.009 19.126 1.00 93.00 71 GLU A N 1
ATOM 574 C CA . GLU A 1 71 ? -7.024 5.456 20.475 1.00 93.00 71 GLU A CA 1
ATOM 575 C C . GLU A 1 71 ? -5.912 4.401 20.528 1.00 93.00 71 GLU A C 1
ATOM 577 O O . GLU A 1 71 ? -5.079 4.430 21.436 1.00 93.00 71 GLU A O 1
ATOM 582 N N . LEU A 1 72 ? -5.829 3.528 19.519 1.00 92.31 72 LEU A N 1
ATOM 583 C CA . LEU A 1 72 ? -4.738 2.558 19.394 1.00 92.31 72 LEU A CA 1
ATOM 584 C C . LEU A 1 72 ? -3.366 3.244 19.339 1.00 92.31 72 LEU A C 1
ATOM 586 O O . LEU A 1 72 ? -2.405 2.734 19.911 1.00 92.31 72 LEU A O 1
ATOM 590 N N . ALA A 1 73 ? -3.263 4.404 18.685 1.00 89.25 73 ALA A N 1
ATOM 591 C CA . ALA A 1 73 ? -2.026 5.179 18.634 1.00 89.25 73 ALA A CA 1
ATOM 592 C C . ALA A 1 73 ? -1.665 5.835 19.980 1.00 89.25 73 ALA A C 1
ATOM 594 O O . ALA A 1 73 ? -0.484 5.996 20.273 1.00 89.25 73 ALA A O 1
ATOM 595 N N . LYS A 1 74 ? -2.659 6.198 20.801 1.00 90.88 74 LYS A N 1
ATOM 596 C CA . LYS A 1 74 ? -2.448 6.849 22.105 1.00 90.88 74 LYS A CA 1
ATOM 597 C C . LYS A 1 74 ? -2.049 5.886 23.216 1.00 90.88 74 LYS A C 1
ATOM 599 O O . LYS A 1 74 ? -1.253 6.246 24.074 1.00 90.88 74 LYS A O 1
ATOM 604 N N . GLY A 1 75 ? -2.644 4.697 23.244 1.00 88.12 75 GLY A N 1
ATOM 605 C CA . GLY A 1 75 ? -2.456 3.767 24.360 1.00 88.12 75 GLY A CA 1
ATOM 606 C C . GLY A 1 75 ? -2.832 2.326 24.047 1.00 88.12 75 GLY A C 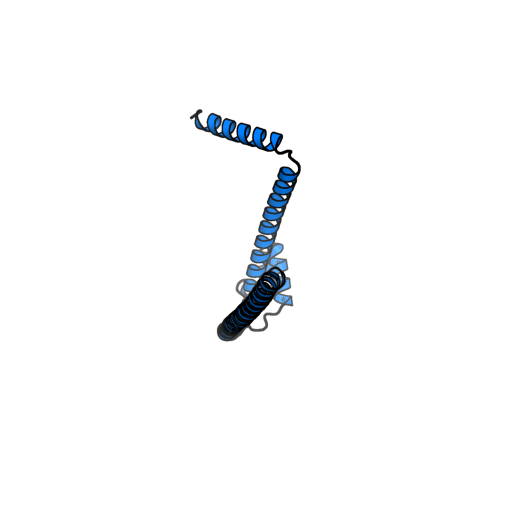1
ATOM 607 O O . GLY A 1 75 ? -3.172 1.579 24.961 1.00 88.12 75 GLY A O 1
ATOM 608 N N . GLY A 1 76 ? -2.815 1.943 22.768 1.00 90.25 76 GLY A N 1
ATOM 609 C CA . GLY A 1 76 ? -3.075 0.573 22.339 1.00 90.25 76 GLY A CA 1
ATOM 610 C C . GLY A 1 76 ? -4.478 0.074 22.686 1.00 90.25 76 GLY A C 1
ATOM 611 O O . GLY A 1 76 ? -5.446 0.836 22.767 1.00 90.25 76 GLY A O 1
ATOM 612 N N . ASP A 1 77 ? -4.589 -1.238 22.878 1.00 90.25 77 ASP A N 1
ATOM 613 C CA . ASP A 1 77 ? -5.870 -1.908 23.111 1.00 90.25 77 ASP A CA 1
ATOM 614 C C . ASP A 1 77 ? -6.548 -1.472 24.423 1.00 90.25 77 ASP A C 1
ATOM 616 O O . ASP A 1 77 ? -7.777 -1.506 24.515 1.00 90.25 77 ASP A O 1
ATOM 620 N N . ASP A 1 78 ? -5.788 -0.996 25.413 1.00 92.00 78 ASP A N 1
ATOM 621 C CA . ASP A 1 78 ? -6.330 -0.516 26.688 1.00 92.00 78 ASP A CA 1
ATOM 622 C C . ASP A 1 78 ? -7.009 0.852 26.562 1.00 92.00 78 ASP A C 1
ATOM 624 O O . ASP A 1 78 ? -8.004 1.120 27.239 1.00 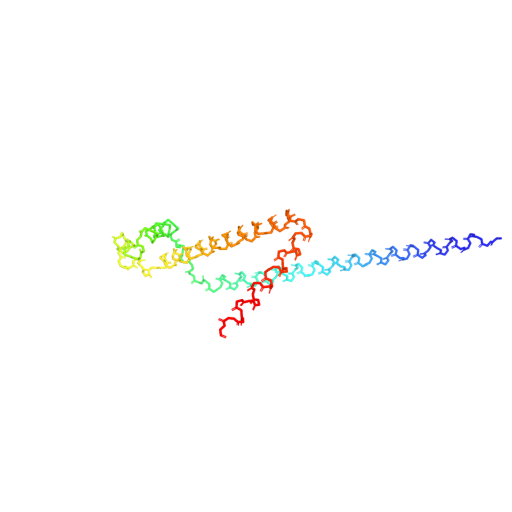92.00 78 ASP A O 1
ATOM 628 N N . ALA A 1 79 ? -6.521 1.728 25.678 1.00 90.88 79 ALA A N 1
ATOM 629 C CA . ALA A 1 79 ? -7.202 2.985 25.360 1.00 90.88 79 ALA A CA 1
ATOM 630 C C . ALA A 1 79 ? -8.530 2.730 24.628 1.00 90.88 79 ALA A C 1
ATOM 632 O O . ALA A 1 79 ? -9.565 3.287 25.002 1.00 90.88 79 ALA A O 1
ATOM 633 N N . VAL A 1 80 ? -8.532 1.806 23.661 1.00 91.69 80 VAL A N 1
ATOM 634 C CA . VAL A 1 80 ? -9.756 1.379 22.961 1.00 91.69 80 VAL A CA 1
ATOM 635 C C . VAL A 1 80 ? -10.752 0.759 23.938 1.00 91.69 80 VAL A C 1
ATOM 637 O O . VAL A 1 80 ? -11.932 1.108 23.913 1.00 91.69 80 VAL A O 1
ATOM 640 N N . ARG A 1 81 ? -10.282 -0.115 24.839 1.00 93.19 81 ARG A N 1
ATOM 641 C CA . ARG A 1 81 ? -11.115 -0.742 25.871 1.00 93.19 81 ARG A CA 1
ATOM 642 C C . ARG A 1 81 ? -11.759 0.289 26.793 1.00 93.19 81 ARG A C 1
ATOM 644 O O . ARG A 1 81 ? -12.936 0.147 27.104 1.00 93.19 81 ARG A O 1
ATOM 651 N N . ARG A 1 82 ? -11.018 1.319 27.214 1.00 92.12 82 ARG A N 1
ATOM 652 C CA . ARG A 1 82 ? -11.539 2.38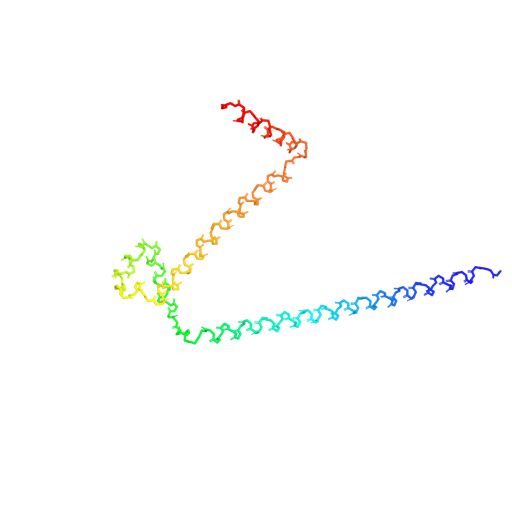7 28.084 1.00 92.12 82 ARG A CA 1
ATOM 653 C C . ARG A 1 82 ? -12.585 3.259 27.391 1.00 92.12 82 ARG A C 1
ATOM 655 O O . ARG A 1 82 ? -13.570 3.613 28.023 1.00 92.12 82 ARG A O 1
ATOM 662 N N . ARG A 1 83 ? -12.389 3.598 26.111 1.00 90.62 83 ARG A N 1
ATOM 663 C CA . ARG A 1 83 ? -13.282 4.514 25.378 1.00 90.62 83 ARG A CA 1
ATOM 664 C C . ARG A 1 83 ? -14.510 3.829 24.772 1.00 90.62 83 ARG A C 1
ATOM 666 O O . ARG A 1 83 ? -15.581 4.421 24.752 1.00 90.62 83 ARG A O 1
ATOM 673 N N . PHE A 1 84 ? -14.359 2.605 24.270 1.00 90.12 84 PHE A N 1
ATOM 674 C CA . PHE A 1 84 ? -15.396 1.897 23.505 1.00 90.12 84 PHE A CA 1
ATOM 675 C C . PHE A 1 84 ? -15.819 0.554 24.122 1.00 90.12 84 PHE A C 1
ATOM 677 O O . PHE A 1 84 ? -16.681 -0.134 23.574 1.00 90.12 84 PHE A O 1
ATOM 684 N N . GLY A 1 85 ? -15.219 0.162 25.248 1.00 90.88 85 GLY A N 1
ATOM 685 C CA . GLY A 1 85 ? -15.489 -1.103 25.928 1.00 90.88 85 GLY A CA 1
ATOM 686 C C . GLY A 1 85 ? -14.683 -2.289 25.384 1.00 90.88 85 GLY A C 1
ATOM 687 O O . GLY A 1 85 ? -14.080 -2.250 24.310 1.00 90.88 85 GLY A O 1
ATOM 688 N N . GLY A 1 86 ? -14.683 -3.396 26.133 1.00 87.38 86 GLY A N 1
ATOM 689 C CA . GLY A 1 86 ? -13.935 -4.611 25.778 1.00 87.38 86 GLY A CA 1
ATOM 690 C C . GLY A 1 86 ? -14.383 -5.272 24.470 1.00 87.38 86 GLY A C 1
ATOM 691 O O . GLY A 1 86 ? -13.552 -5.831 23.755 1.00 87.38 86 GLY A O 1
ATOM 692 N N . ALA A 1 87 ? -15.666 -5.155 24.115 1.00 85.19 87 ALA A N 1
ATOM 693 C CA . ALA A 1 87 ? -16.201 -5.693 22.864 1.00 85.19 87 ALA A CA 1
ATOM 694 C C . ALA A 1 87 ? -15.624 -4.983 21.627 1.00 85.19 87 ALA A C 1
ATOM 696 O O . ALA A 1 87 ? -15.371 -5.627 20.609 1.00 85.19 87 ALA A O 1
ATOM 697 N N . ALA A 1 88 ? -15.337 -3.680 21.729 1.00 85.12 88 ALA A N 1
ATOM 698 C CA . ALA A 1 88 ? -14.778 -2.903 20.627 1.00 85.12 88 ALA A CA 1
ATOM 699 C C . ALA A 1 88 ? -13.358 -3.346 20.253 1.00 85.12 88 ALA A C 1
ATOM 701 O O . ALA A 1 88 ? -12.983 -3.294 19.091 1.00 85.12 88 ALA A O 1
ATOM 702 N N . VAL A 1 89 ? -12.577 -3.863 21.205 1.00 88.12 89 VAL A N 1
ATOM 703 C CA . VAL A 1 89 ? -11.210 -4.357 20.954 1.00 88.12 89 VAL A CA 1
ATOM 704 C C . VAL A 1 89 ? -11.208 -5.550 19.987 1.00 88.12 89 VAL A C 1
ATOM 706 O O . VAL A 1 89 ? -10.278 -5.703 19.191 1.00 88.12 89 VAL A O 1
ATOM 709 N N . LYS A 1 90 ? -12.242 -6.396 20.033 1.00 87.62 90 LYS A N 1
ATOM 710 C CA . LYS A 1 90 ? -12.391 -7.577 19.163 1.00 87.62 90 LYS A CA 1
ATOM 711 C C . LYS A 1 90 ? -13.283 -7.313 17.945 1.00 87.62 90 LYS A C 1
ATOM 713 O O . LYS A 1 90 ? -13.586 -8.247 17.209 1.00 87.62 90 LYS A O 1
ATOM 718 N N . SER A 1 91 ? -13.712 -6.069 17.735 1.00 87.88 91 SER A N 1
ATOM 719 C CA . SER A 1 91 ? -14.613 -5.732 16.637 1.00 87.88 91 SER A CA 1
ATOM 720 C C . SER A 1 91 ? -13.886 -5.745 15.281 1.00 87.88 91 SER A C 1
ATOM 722 O O . SER A 1 91 ? -12.662 -5.555 15.221 1.00 87.88 91 SER A O 1
ATOM 724 N N . PRO A 1 92 ? -14.616 -5.954 14.171 1.00 86.62 92 PRO A N 1
ATOM 725 C CA . PRO A 1 92 ? -14.035 -5.894 12.832 1.00 86.62 92 PRO A CA 1
ATOM 726 C C . PRO A 1 92 ? -13.469 -4.499 12.499 1.00 86.62 92 PRO A C 1
ATOM 728 O O . PRO A 1 92 ? -12.458 -4.395 11.802 1.00 86.62 92 PRO A O 1
ATOM 731 N N . GLU A 1 93 ? -14.032 -3.426 13.064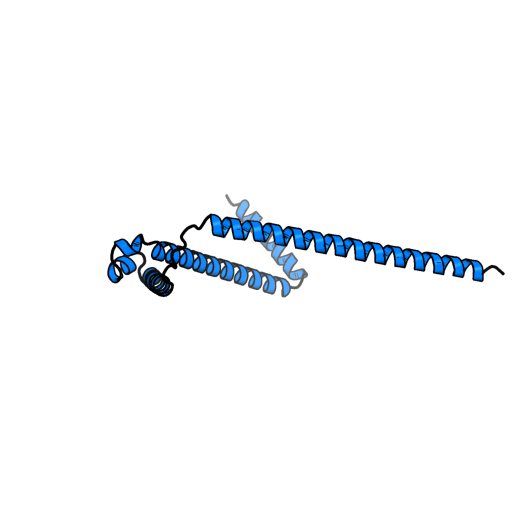 1.00 89.12 93 GLU A N 1
ATOM 732 C CA . GLU A 1 93 ? -13.501 -2.062 12.945 1.00 89.12 93 GLU A CA 1
ATOM 733 C C . GLU A 1 93 ? -12.125 -1.934 13.612 1.00 89.12 93 GLU A C 1
ATOM 735 O O . GLU A 1 93 ? -11.209 -1.346 13.032 1.00 89.12 93 GLU A O 1
ATOM 740 N N . ALA A 1 94 ? -11.937 -2.536 14.792 1.00 89.56 94 ALA A N 1
ATOM 741 C CA . ALA A 1 94 ? -10.636 -2.561 15.456 1.00 89.56 94 ALA A CA 1
ATOM 742 C C . ALA A 1 94 ? -9.611 -3.414 14.702 1.00 89.56 94 ALA A C 1
ATOM 744 O O . ALA A 1 94 ? -8.441 -3.036 14.613 1.00 89.56 94 ALA A O 1
ATOM 745 N N . ALA A 1 95 ? -10.026 -4.533 14.102 1.00 88.25 95 ALA A N 1
ATOM 746 C CA . ALA A 1 95 ? -9.153 -5.324 13.235 1.00 88.25 95 ALA A CA 1
ATOM 747 C C . ALA A 1 95 ? -8.667 -4.505 12.023 1.00 88.25 95 ALA A C 1
ATOM 749 O O . ALA A 1 95 ? -7.463 -4.470 11.744 1.00 88.25 95 ALA A O 1
ATOM 750 N N . LYS A 1 96 ? -9.576 -3.770 11.363 1.00 89.06 96 LYS A N 1
ATOM 751 C CA . LYS A 1 96 ? -9.248 -2.865 10.249 1.00 89.06 96 LYS A CA 1
ATOM 752 C C . LYS A 1 96 ? -8.335 -1.720 10.693 1.00 89.06 96 LYS A C 1
ATOM 754 O O . LYS A 1 96 ? -7.338 -1.448 10.025 1.00 89.06 96 LYS A O 1
ATOM 759 N N . ALA A 1 97 ? -8.608 -1.098 11.840 1.00 90.12 97 ALA A N 1
ATOM 760 C CA . ALA A 1 97 ? -7.772 -0.037 12.403 1.00 90.12 97 ALA A CA 1
ATOM 761 C C . ALA A 1 97 ? -6.332 -0.514 12.678 1.00 90.12 97 ALA A C 1
ATOM 763 O O . 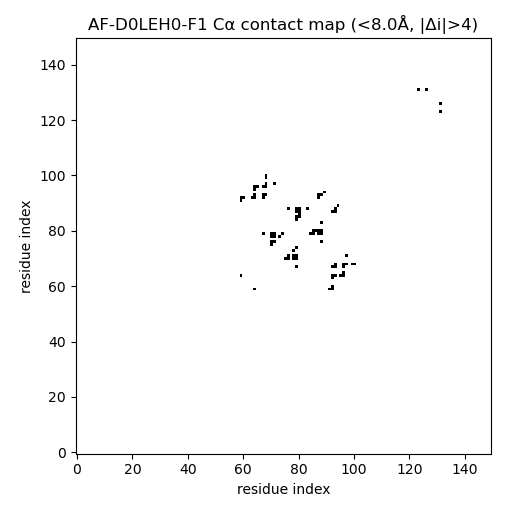ALA A 1 97 ? -5.377 0.149 12.266 1.00 90.12 97 ALA A O 1
ATOM 764 N N . ARG A 1 98 ? -6.159 -1.701 13.281 1.00 89.56 98 ARG A N 1
ATOM 765 C CA . ARG A 1 98 ? -4.833 -2.313 13.508 1.00 89.56 98 ARG A CA 1
ATOM 766 C C . ARG A 1 98 ? -4.110 -2.635 12.203 1.00 89.56 98 ARG A C 1
ATOM 768 O O . ARG A 1 98 ? -2.909 -2.395 12.088 1.00 89.56 98 ARG A O 1
ATOM 775 N N . ALA A 1 99 ? -4.817 -3.187 11.216 1.00 87.31 99 ALA A N 1
ATOM 776 C CA . ALA A 1 99 ? -4.243 -3.466 9.900 1.00 87.31 99 ALA A CA 1
ATOM 777 C C . ALA A 1 99 ? -3.743 -2.177 9.225 1.00 87.31 99 ALA A C 1
ATOM 779 O O . ALA A 1 99 ? -2.604 -2.126 8.757 1.00 87.31 99 ALA A O 1
ATOM 780 N N . GLN A 1 100 ? -4.541 -1.105 9.266 1.00 87.69 100 GLN A N 1
ATOM 781 C CA . GLN A 1 100 ? -4.141 0.202 8.746 1.00 87.69 100 GLN A CA 1
ATOM 782 C C . GLN A 1 100 ? -2.929 0.775 9.490 1.00 87.69 100 GLN A C 1
ATOM 784 O O . GLN A 1 100 ? -1.993 1.237 8.838 1.00 87.69 100 GLN A O 1
ATOM 789 N N . GLN A 1 101 ? -2.897 0.704 10.823 1.00 86.31 101 GLN A N 1
ATOM 790 C CA . GLN A 1 101 ? -1.770 1.192 11.622 1.00 86.31 101 GLN A CA 1
ATOM 791 C C . GLN A 1 101 ? -0.469 0.444 11.294 1.00 86.31 101 GLN A C 1
ATOM 793 O O . GLN A 1 101 ? 0.558 1.081 11.062 1.00 86.31 101 GLN A O 1
ATOM 798 N N . ARG A 1 102 ? -0.518 -0.890 11.167 1.00 86.44 102 ARG A N 1
ATOM 799 C CA . ARG A 1 102 ? 0.639 -1.694 10.733 1.00 86.44 102 ARG A CA 1
ATOM 800 C C . ARG A 1 102 ? 1.102 -1.325 9.325 1.00 86.44 102 ARG A C 1
ATOM 802 O O . ARG A 1 102 ? 2.298 -1.177 9.093 1.00 86.44 102 ARG A O 1
ATOM 809 N N . SER A 1 103 ? 0.168 -1.105 8.397 1.00 83.50 103 SER A N 1
ATOM 810 C CA . SER A 1 103 ? 0.504 -0.665 7.035 1.00 83.50 103 SER A CA 1
ATOM 811 C C . SER A 1 103 ? 1.185 0.710 7.011 1.00 83.50 103 SER A C 1
ATOM 813 O O . SER A 1 103 ? 2.061 0.952 6.185 1.00 83.50 103 SER A O 1
ATOM 815 N N . ALA A 1 104 ? 0.791 1.618 7.910 1.00 81.75 104 ALA A N 1
ATOM 816 C CA . ALA A 1 104 ? 1.375 2.949 8.013 1.00 81.75 104 ALA A CA 1
ATOM 817 C C . ALA A 1 104 ? 2.789 2.882 8.603 1.00 81.75 104 ALA A C 1
ATOM 819 O O . ALA A 1 104 ? 3.701 3.508 8.073 1.00 81.75 104 ALA A O 1
ATOM 820 N N . GLN A 1 105 ? 2.997 2.059 9.635 1.00 81.88 105 GLN A N 1
ATOM 821 C CA . GLN A 1 105 ? 4.326 1.817 10.206 1.00 81.88 105 GLN A CA 1
ATOM 822 C C . GLN A 1 105 ? 5.286 1.196 9.187 1.00 81.88 105 GLN A C 1
ATOM 824 O O . GLN A 1 105 ? 6.433 1.627 9.086 1.00 81.88 105 GLN A O 1
ATOM 829 N N . ARG A 1 106 ? 4.814 0.218 8.403 1.00 79.88 106 ARG A N 1
ATOM 830 C CA . ARG A 1 106 ? 5.610 -0.406 7.342 1.00 79.88 106 ARG A CA 1
ATOM 831 C C . ARG A 1 106 ? 6.007 0.609 6.269 1.00 79.88 106 ARG A C 1
ATOM 833 O O . ARG A 1 106 ? 7.187 0.722 5.968 1.00 79.88 106 ARG A O 1
ATOM 840 N N . ARG A 1 107 ? 5.055 1.408 5.775 1.00 75.94 107 ARG A N 1
ATOM 841 C CA . ARG A 1 107 ? 5.341 2.490 4.816 1.00 75.94 107 ARG A CA 1
ATOM 842 C C . ARG A 1 107 ? 6.318 3.525 5.371 1.00 75.94 107 ARG A C 1
ATOM 844 O O . ARG A 1 107 ? 7.178 3.988 4.636 1.00 75.94 107 ARG A O 1
ATOM 851 N N . GLY A 1 108 ? 6.215 3.865 6.657 1.00 72.00 108 GLY A N 1
ATOM 852 C CA . GLY A 1 108 ? 7.169 4.756 7.321 1.00 72.00 108 GLY A CA 1
ATOM 853 C C . GLY A 1 108 ? 8.592 4.191 7.348 1.00 72.00 108 GLY A C 1
ATOM 854 O O . GLY A 1 108 ? 9.538 4.919 7.065 1.00 72.00 108 GLY A O 1
ATOM 855 N N . ARG A 1 109 ? 8.746 2.888 7.620 1.00 71.56 109 ARG A N 1
ATOM 856 C CA . ARG A 1 109 ? 10.052 2.207 7.564 1.00 71.56 109 ARG A CA 1
ATOM 857 C C . ARG A 1 109 ? 10.610 2.148 6.147 1.00 71.56 109 ARG A C 1
ATOM 859 O O . ARG A 1 109 ? 11.748 2.543 5.941 1.00 71.56 109 ARG A O 1
ATOM 866 N N . GLU A 1 110 ? 9.794 1.752 5.176 1.00 71.25 110 GLU A N 1
ATOM 867 C CA . GLU A 1 110 ? 10.197 1.702 3.765 1.00 71.25 110 GLU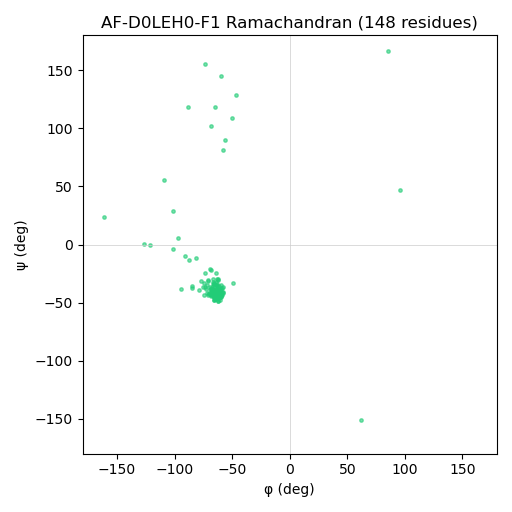 A CA 1
ATOM 868 C C . GLU A 1 110 ? 10.581 3.097 3.234 1.00 71.25 110 GLU A C 1
ATOM 870 O O . GLU A 1 110 ? 11.519 3.229 2.451 1.00 71.25 110 GLU A O 1
ATOM 875 N N . ALA A 1 111 ? 9.898 4.157 3.678 1.00 69.19 111 ALA A N 1
ATOM 876 C CA . ALA A 1 111 ? 10.255 5.533 3.336 1.00 69.19 111 ALA A CA 1
ATOM 877 C C . ALA A 1 111 ? 11.591 5.968 3.961 1.00 69.19 111 ALA A C 1
ATOM 879 O O . ALA A 1 111 ? 12.374 6.645 3.299 1.00 69.19 111 ALA A O 1
ATOM 880 N N . MET A 1 112 ? 11.877 5.564 5.204 1.00 68.19 112 MET A N 1
ATOM 881 C CA . MET A 1 112 ? 13.185 5.809 5.821 1.00 68.19 112 MET A CA 1
ATOM 882 C C . MET A 1 112 ? 14.301 5.048 5.103 1.00 68.19 112 MET A C 1
ATOM 884 O O . MET A 1 112 ? 15.332 5.643 4.809 1.00 68.19 112 MET A O 1
ATOM 888 N N . GLU A 1 113 ? 14.094 3.772 4.780 1.00 69.06 113 GLU A N 1
ATOM 889 C CA . GLU A 1 113 ? 15.074 2.951 4.056 1.00 69.06 113 GLU A CA 1
ATOM 890 C C . GLU A 1 113 ? 15.381 3.541 2.676 1.00 69.06 113 GLU A C 1
ATOM 892 O O . GLU A 1 113 ? 16.543 3.788 2.363 1.00 69.06 113 GLU A O 1
ATOM 897 N N . ARG A 1 114 ? 14.352 3.912 1.900 1.00 66.12 114 ARG A N 1
ATOM 898 C CA . ARG A 1 114 ? 14.556 4.607 0.618 1.00 66.12 114 ARG A CA 1
ATOM 899 C C . ARG A 1 114 ? 15.263 5.948 0.778 1.00 66.12 114 ARG A C 1
ATOM 901 O O . ARG A 1 114 ? 16.108 6.275 -0.045 1.00 66.12 114 ARG A O 1
ATOM 908 N N . GLY A 1 115 ? 14.944 6.719 1.819 1.00 67.19 115 GLY A N 1
ATOM 909 C CA . GLY A 1 115 ? 15.626 7.983 2.098 1.00 67.19 115 GLY A CA 1
ATOM 910 C C . GLY A 1 115 ? 17.114 7.793 2.407 1.00 67.19 115 GLY A C 1
ATOM 911 O O . GLY A 1 115 ? 17.944 8.579 1.952 1.00 67.19 115 GLY A O 1
ATOM 912 N N . VAL A 1 116 ? 17.468 6.725 3.128 1.00 66.94 116 VAL A N 1
ATOM 913 C CA . VAL A 1 116 ? 18.863 6.347 3.399 1.00 66.94 116 VAL A CA 1
ATOM 914 C C . VAL A 1 116 ? 19.565 5.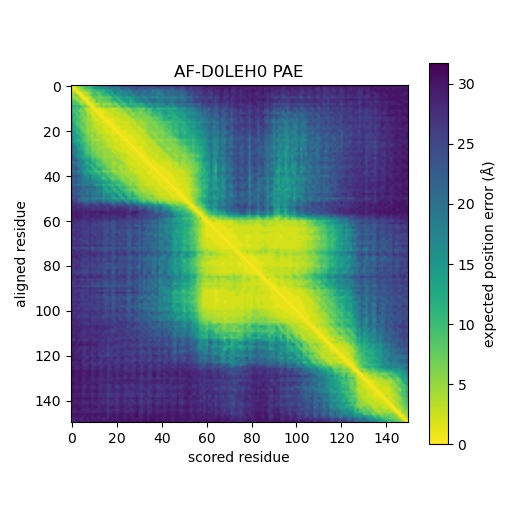881 2.122 1.00 66.94 116 VAL A C 1
ATOM 916 O O . VAL A 1 116 ? 20.692 6.304 1.863 1.00 66.94 116 VAL A O 1
ATOM 919 N N . ASP A 1 117 ? 18.910 5.064 1.301 1.00 65.06 117 ASP A N 1
ATOM 920 C CA . ASP A 1 117 ? 19.478 4.566 0.044 1.00 65.06 117 ASP A CA 1
ATOM 921 C C . ASP A 1 117 ? 19.664 5.680 -0.992 1.00 65.06 117 ASP A C 1
ATOM 923 O O . ASP A 1 117 ? 20.683 5.733 -1.687 1.00 65.06 117 ASP A O 1
ATOM 927 N N . GLU A 1 118 ? 18.729 6.627 -1.062 1.00 66.38 118 GLU A N 1
ATOM 928 C CA . GLU A 1 118 ? 18.843 7.809 -1.913 1.00 66.38 118 GLU A CA 1
ATOM 929 C C . GLU A 1 118 ? 19.955 8.746 -1.418 1.00 66.38 118 GLU A C 1
ATOM 931 O O . GLU A 1 118 ? 20.745 9.246 -2.224 1.00 66.38 118 GLU A O 1
ATOM 936 N N . ALA A 1 119 ? 20.087 8.937 -0.100 1.00 63.16 119 ALA A N 1
ATOM 937 C CA . ALA A 1 119 ? 21.188 9.703 0.484 1.00 63.16 119 ALA A CA 1
ATOM 938 C C . ALA A 1 119 ? 22.555 9.063 0.180 1.00 63.16 119 ALA A C 1
ATOM 940 O O . ALA A 1 119 ? 23.467 9.760 -0.271 1.00 63.16 119 ALA A O 1
ATOM 941 N N . ARG A 1 120 ? 22.680 7.736 0.331 1.00 61.22 120 ARG A N 1
ATOM 942 C CA . ARG A 1 120 ? 23.892 6.975 -0.027 1.00 61.22 120 ARG A CA 1
ATOM 943 C C . ARG A 1 120 ? 24.209 7.057 -1.517 1.00 61.22 120 ARG A C 1
ATOM 945 O O . ARG A 1 120 ? 25.365 7.240 -1.890 1.00 61.22 120 ARG A O 1
ATOM 952 N N . SER A 1 121 ? 23.193 6.973 -2.372 1.00 62.47 121 SER A N 1
ATOM 953 C CA . SER A 1 121 ? 23.359 7.074 -3.827 1.00 62.47 121 SER A CA 1
ATOM 954 C C . SER A 1 121 ? 23.818 8.471 -4.253 1.00 62.47 121 SER A C 1
ATOM 956 O O . SER A 1 121 ? 24.701 8.607 -5.101 1.00 62.47 121 SER A O 1
ATOM 958 N N . ARG A 1 122 ? 23.285 9.527 -3.625 1.00 64.62 122 ARG A N 1
ATOM 959 C CA . ARG A 1 122 ? 23.735 10.908 -3.858 1.00 64.62 122 ARG A CA 1
ATOM 960 C C . ARG A 1 122 ? 25.170 11.129 -3.384 1.00 64.62 122 ARG A C 1
ATOM 962 O O . ARG A 1 122 ? 25.935 11.786 -4.087 1.00 64.62 122 ARG A O 1
ATOM 969 N N . GLU A 1 123 ? 25.561 10.565 -2.246 1.00 60.66 123 GLU A N 1
ATOM 970 C CA . GLU A 1 123 ? 26.949 10.618 -1.773 1.00 60.66 123 GLU A CA 1
ATOM 971 C C . GLU A 1 123 ? 27.897 9.897 -2.747 1.00 60.66 123 GLU A C 1
ATOM 973 O O . GLU A 1 123 ? 28.906 10.467 -3.166 1.00 60.66 123 GLU A O 1
ATOM 978 N N . ALA A 1 124 ? 27.522 8.703 -3.216 1.00 61.78 124 ALA A N 1
ATOM 979 C CA . ALA A 1 124 ? 28.282 7.956 -4.217 1.00 61.78 124 ALA A CA 1
ATOM 980 C C . ALA A 1 124 ? 28.428 8.728 -5.543 1.00 61.78 124 ALA A C 1
ATOM 982 O O . ALA A 1 124 ? 29.524 8.786 -6.091 1.00 61.78 124 ALA A O 1
ATOM 983 N N . SER A 1 125 ? 27.371 9.399 -6.017 1.00 62.66 125 SER A N 1
ATOM 984 C CA . SER A 1 125 ? 27.419 10.213 -7.247 1.00 62.66 125 SER A CA 1
ATOM 985 C C . SER A 1 125 ? 28.287 11.475 -7.147 1.00 62.66 125 SER A C 1
ATOM 987 O O . SER A 1 125 ? 28.728 11.999 -8.167 1.00 62.66 125 SER A O 1
ATOM 989 N N . ARG A 1 126 ? 28.542 11.972 -5.929 1.00 64.06 126 ARG A N 1
ATOM 990 C CA . ARG A 1 126 ? 29.400 13.142 -5.667 1.00 64.06 126 ARG A CA 1
ATOM 991 C C . ARG A 1 126 ? 30.860 12.768 -5.431 1.00 64.06 126 ARG A C 1
ATOM 993 O O . ARG A 1 126 ? 31.707 13.654 -5.375 1.00 64.06 126 ARG A O 1
ATOM 1000 N N . THR A 1 127 ? 31.152 11.478 -5.278 1.00 62.34 127 THR A N 1
ATOM 1001 C CA . THR A 1 127 ? 32.511 10.996 -5.045 1.00 62.34 127 THR A CA 1
ATOM 1002 C C . THR A 1 127 ? 33.175 10.748 -6.405 1.00 62.34 127 THR A C 1
ATOM 1004 O O . THR A 1 127 ? 32.679 9.918 -7.167 1.00 62.34 127 THR A O 1
ATOM 1007 N N . PRO A 1 128 ? 34.271 11.439 -6.766 1.00 65.06 128 PRO A N 1
ATOM 1008 C CA . PRO A 1 128 ? 34.964 11.166 -8.021 1.00 65.06 128 PRO A CA 1
ATOM 1009 C C . PRO A 1 128 ? 35.460 9.709 -8.057 1.00 65.06 128 PRO A C 1
ATOM 1011 O O . PRO A 1 128 ? 35.859 9.156 -7.034 1.00 65.06 128 PRO A O 1
ATOM 1014 N N . LEU A 1 129 ? 35.449 9.079 -9.241 1.00 65.44 129 LEU A N 1
ATOM 1015 C CA . LEU A 1 129 ? 35.742 7.642 -9.447 1.00 65.44 129 LEU A CA 1
ATOM 1016 C C . LEU A 1 129 ? 37.036 7.163 -8.763 1.00 65.44 129 LEU A C 1
ATOM 1018 O O . LEU A 1 129 ? 37.113 6.029 -8.291 1.00 65.44 129 LEU A O 1
ATOM 1022 N N . ARG A 1 130 ? 38.039 8.043 -8.679 1.00 59.47 130 ARG A N 1
ATOM 1023 C CA . ARG A 1 130 ? 39.318 7.778 -8.013 1.00 59.47 130 ARG A CA 1
ATOM 1024 C C . ARG A 1 130 ? 39.162 7.604 -6.497 1.00 59.47 130 ARG A C 1
ATOM 1026 O O . ARG A 1 130 ? 39.725 6.672 -5.934 1.00 59.47 130 ARG A O 1
ATOM 1033 N N . ASP A 1 131 ? 38.348 8.436 -5.860 1.00 61.31 131 ASP A N 1
ATOM 1034 C CA . ASP A 1 131 ? 38.119 8.411 -4.412 1.00 61.31 131 ASP A CA 1
ATOM 1035 C C . ASP A 1 131 ? 37.184 7.263 -4.005 1.00 61.31 131 ASP A C 1
ATOM 1037 O O . ASP A 1 131 ? 37.355 6.666 -2.941 1.00 61.31 131 ASP A O 1
ATOM 1041 N N . ALA A 1 132 ? 36.242 6.886 -4.877 1.00 62.41 132 ALA A N 1
ATOM 1042 C CA . ALA A 1 132 ? 35.386 5.716 -4.677 1.00 62.41 132 ALA A CA 1
ATOM 1043 C C . ALA A 1 132 ? 36.197 4.405 -4.665 1.00 62.41 132 ALA A C 1
ATOM 1045 O O . ALA A 1 132 ? 35.978 3.548 -3.805 1.00 62.41 132 ALA A O 1
ATOM 1046 N N . ALA A 1 133 ? 37.181 4.275 -5.564 1.00 67.31 133 ALA A N 1
ATOM 1047 C CA . ALA A 1 133 ? 38.080 3.122 -5.610 1.00 67.31 133 ALA A CA 1
ATOM 1048 C C . ALA A 1 133 ? 38.977 3.030 -4.361 1.00 67.31 133 ALA A C 1
ATOM 1050 O O . ALA A 1 133 ? 39.138 1.946 -3.796 1.00 67.31 133 ALA A O 1
ATOM 1051 N N . VAL A 1 134 ? 39.498 4.167 -3.881 1.00 70.75 134 VAL A N 1
ATOM 1052 C CA . VAL A 1 134 ? 40.318 4.230 -2.656 1.00 70.75 134 VAL A CA 1
ATOM 1053 C C . VAL A 1 134 ? 39.494 3.864 -1.416 1.00 70.75 134 VAL A C 1
ATOM 1055 O O . VAL A 1 134 ? 39.935 3.043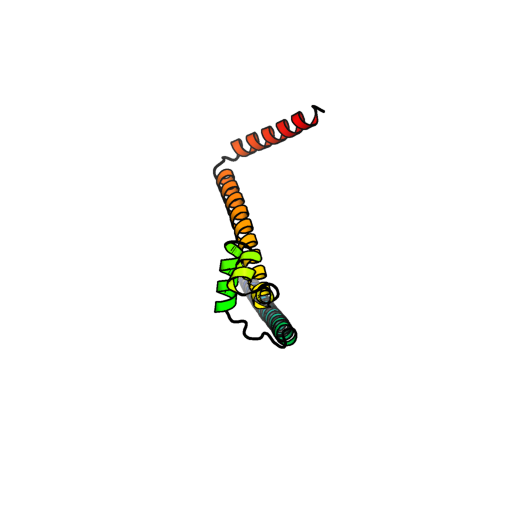 -0.612 1.00 70.75 134 VAL A O 1
ATOM 1058 N N . LYS A 1 135 ? 38.263 4.380 -1.277 1.00 71.31 135 LYS A N 1
ATOM 1059 C CA . LYS A 1 135 ? 37.350 3.994 -0.181 1.00 71.31 135 LYS A CA 1
ATOM 1060 C C . LYS A 1 135 ? 37.010 2.500 -0.215 1.00 71.31 135 LYS A C 1
ATOM 1062 O O . LYS A 1 135 ? 36.949 1.864 0.836 1.00 71.31 135 LYS A O 1
ATOM 1067 N N . GLN A 1 136 ? 36.807 1.927 -1.403 1.00 74.75 136 GLN A N 1
ATOM 1068 C CA . GLN A 1 136 ? 36.500 0.504 -1.553 1.00 74.75 136 GLN A CA 1
ATOM 1069 C C . GLN A 1 136 ? 37.697 -0.391 -1.191 1.00 74.75 136 GLN A C 1
ATOM 1071 O O . GLN A 1 136 ? 37.507 -1.433 -0.561 1.00 74.75 136 GLN A O 1
ATOM 1076 N N . GLN A 1 137 ? 38.923 0.015 -1.541 1.00 70.69 137 GLN A N 1
ATOM 1077 C CA . GLN A 1 137 ? 40.140 -0.682 -1.113 1.00 70.69 137 GLN A CA 1
ATOM 1078 C C . GLN A 1 137 ? 40.327 -0.610 0.407 1.00 70.69 137 GLN A C 1
ATOM 1080 O O . GLN A 1 137 ? 40.489 -1.652 1.038 1.00 70.69 137 GLN A O 1
ATOM 1085 N N . GLN A 1 138 ? 40.175 0.571 1.011 1.00 73.12 138 GLN A N 1
ATOM 1086 C CA . GLN A 1 138 ? 40.287 0.737 2.466 1.00 73.12 138 GLN A CA 1
ATOM 1087 C C . GLN A 1 138 ? 39.211 -0.040 3.242 1.00 73.12 138 GLN A C 1
ATOM 1089 O O . GLN A 1 138 ? 39.486 -0.574 4.315 1.00 73.12 138 GLN A O 1
ATOM 1094 N N . GLY A 1 139 ? 37.987 -0.141 2.710 1.00 74.25 139 GLY A N 1
ATOM 1095 C CA . GLY A 1 139 ? 36.933 -0.975 3.299 1.00 74.25 139 GLY A CA 1
ATOM 1096 C C . GLY A 1 139 ? 37.307 -2.460 3.314 1.00 74.25 139 GLY A C 1
ATOM 1097 O O . GLY A 1 139 ? 37.188 -3.119 4.345 1.00 74.25 139 GLY A O 1
ATOM 1098 N N . ARG A 1 140 ? 37.848 -2.965 2.196 1.00 73.81 140 ARG A N 1
ATOM 1099 C CA . ARG A 1 140 ? 38.308 -4.359 2.073 1.00 73.81 140 ARG A CA 1
ATOM 1100 C C . ARG A 1 140 ? 39.518 -4.672 2.952 1.00 73.81 140 ARG A C 1
ATOM 1102 O O . ARG A 1 140 ? 39.656 -5.811 3.387 1.00 73.81 140 ARG A O 1
ATOM 1109 N N . GLU A 1 141 ? 40.398 -3.707 3.195 1.00 68.44 141 GLU A N 1
ATOM 1110 C CA . GLU A 1 141 ? 41.538 -3.871 4.108 1.00 68.44 141 GLU A CA 1
ATOM 1111 C C . GLU A 1 141 ? 41.077 -3.938 5.569 1.00 68.44 141 GLU A C 1
ATOM 1113 O O . GLU A 1 141 ? 41.470 -4.850 6.294 1.00 68.44 141 GLU A O 1
ATOM 1118 N N . ARG A 1 142 ? 40.141 -3.071 5.977 1.00 67.94 142 ARG A N 1
ATOM 1119 C CA . ARG A 1 142 ? 39.568 -3.087 7.336 1.00 67.94 142 ARG A CA 1
ATOM 1120 C C . ARG A 1 142 ? 38.779 -4.364 7.644 1.00 67.94 142 ARG A C 1
ATOM 1122 O O . ARG A 1 142 ? 38.867 -4.884 8.757 1.00 67.94 142 ARG A O 1
ATOM 1129 N N . GLU A 1 143 ? 38.034 -4.902 6.678 1.00 67.44 143 GLU A N 1
ATOM 1130 C CA . GLU A 1 143 ? 37.361 -6.204 6.836 1.00 67.44 143 GLU A CA 1
ATOM 1131 C C . GLU A 1 143 ? 38.361 -7.363 6.973 1.00 67.44 143 GLU A C 1
ATOM 1133 O O . GLU A 1 143 ? 38.136 -8.287 7.753 1.00 67.44 143 GLU A O 1
ATOM 1138 N N . ARG A 1 144 ? 39.508 -7.308 6.280 1.00 66.75 144 ARG A N 1
ATOM 1139 C CA . ARG A 1 144 ? 40.559 -8.329 6.422 1.00 66.75 144 ARG A CA 1
ATOM 1140 C C . ARG A 1 144 ? 41.252 -8.262 7.779 1.00 66.75 144 ARG A C 1
ATOM 1142 O O . ARG A 1 144 ? 41.459 -9.314 8.381 1.00 66.75 144 ARG A O 1
ATOM 1149 N N . ASP A 1 145 ? 41.557 -7.072 8.284 1.00 59.47 145 ASP A N 1
ATOM 1150 C CA . ASP A 1 145 ? 42.230 -6.919 9.580 1.00 59.47 145 ASP A CA 1
ATOM 1151 C C . ASP A 1 145 ? 41.327 -7.303 10.758 1.00 59.47 145 ASP A C 1
ATOM 1153 O O . ASP A 1 145 ? 41.770 -7.971 11.691 1.00 59.47 145 ASP A O 1
ATOM 1157 N N . THR A 1 146 ? 40.030 -7.000 10.682 1.00 59.62 146 THR A N 1
ATOM 1158 C CA . THR A 1 146 ? 39.053 -7.443 11.696 1.00 59.62 146 THR A CA 1
ATOM 1159 C C . THR A 1 146 ? 38.793 -8.955 11.670 1.00 59.62 146 THR A C 1
ATOM 1161 O O . THR A 1 146 ? 38.388 -9.519 12.685 1.00 59.62 146 THR A O 1
ATOM 1164 N N . SER A 1 147 ? 39.077 -9.634 10.550 1.00 59.00 147 SER A N 1
ATOM 1165 C CA . SER A 1 147 ? 38.960 -11.096 10.414 1.00 59.00 147 SER A CA 1
ATOM 1166 C C . SER A 1 147 ? 40.204 -11.895 10.841 1.00 59.00 147 SER A C 1
ATOM 1168 O O . SER A 1 147 ? 40.102 -13.106 11.018 1.00 59.00 147 SER A O 1
ATOM 1170 N N . ARG A 1 148 ? 41.367 -11.250 11.031 1.00 58.34 148 ARG A N 1
ATOM 1171 C CA . ARG A 1 148 ? 42.635 -11.900 11.442 1.00 58.34 148 ARG A CA 1
ATOM 1172 C C . ARG A 1 148 ? 42.984 -11.743 12.927 1.00 58.34 148 ARG A C 1
ATOM 1174 O O . ARG A 1 148 ? 43.985 -12.296 13.366 1.00 58.34 148 ARG A O 1
ATOM 1181 N N . GLY A 1 149 ? 42.187 -10.991 13.685 1.00 56.28 149 GLY A N 1
ATOM 1182 C CA . GLY A 1 149 ? 42.402 -10.718 15.112 1.00 56.28 149 GLY A CA 1
ATOM 1183 C C . GLY A 1 149 ? 41.545 -11.549 16.076 1.00 56.28 149 GLY A C 1
ATOM 1184 O O . GLY A 1 149 ? 41.209 -11.039 17.143 1.00 56.28 149 GLY A O 1
ATOM 1185 N N . ARG A 1 150 ? 41.143 -12.774 15.708 1.00 46.78 150 ARG A N 1
ATOM 1186 C CA . ARG A 1 150 ? 40.517 -13.747 16.622 1.00 46.78 150 ARG A CA 1
ATOM 1187 C C . ARG A 1 150 ? 41.367 -14.998 16.750 1.00 46.78 150 ARG A C 1
ATOM 1189 O O . ARG A 1 150 ? 41.847 -15.467 15.698 1.00 46.78 150 ARG A O 1
#

Foldseek 3Di:
DPPVVVVVVVVVVVVVVVVVVVVVVVVVVVVVVVVVVVVVVVVVVVVVVVVVVCPDPPVQPPVLLVVLLVLCVVPRLVSCCVPPNPVSCVDPSVVVSVVVVVVVVVVVVVVVVVVVVVVVVVVVVPQPPVRVVVVVVVVVVVVVVVVPPD

Mean predicted aligned error: 17.72 Å